Protein AF-A0A502Y946-F1 (afdb_monomer_lite)

Structure (mmCIF, N/CA/C/O backbone):
data_AF-A0A502Y946-F1
#
_entry.id   AF-A0A502Y946-F1
#
loop_
_atom_site.group_PDB
_atom_site.id
_atom_site.type_symbol
_atom_site.label_atom_id
_atom_site.label_alt_id
_atom_site.label_comp_id
_atom_site.label_asym_id
_atom_site.label_entity_id
_atom_site.label_seq_id
_atom_site.pdbx_PDB_ins_code
_atom_site.Cartn_x
_atom_site.Cartn_y
_atom_site.Cartn_z
_atom_site.occupancy
_atom_site.B_iso_or_equiv
_atom_site.auth_seq_id
_atom_site.auth_comp_id
_atom_site.auth_asym_id
_atom_site.auth_atom_id
_atom_site.pdbx_PDB_model_num
ATOM 1 N N . MET A 1 1 ? 65.080 -34.304 -61.630 1.00 41.09 1 MET A N 1
ATOM 2 C CA . MET A 1 1 ? 64.784 -32.930 -61.167 1.00 41.09 1 MET A CA 1
ATOM 3 C C . MET A 1 1 ? 63.447 -32.966 -60.444 1.00 41.09 1 MET A C 1
ATOM 5 O O . MET A 1 1 ? 62.453 -33.304 -61.067 1.00 41.09 1 MET A O 1
ATOM 9 N N . ALA A 1 2 ? 63.447 -32.765 -59.124 1.00 43.28 2 ALA A N 1
ATOM 10 C CA . ALA A 1 2 ? 62.272 -32.927 -58.267 1.00 43.28 2 ALA A CA 1
ATOM 11 C C . ALA A 1 2 ? 61.463 -31.621 -58.196 1.00 43.28 2 ALA A C 1
ATOM 13 O O . ALA A 1 2 ? 61.989 -30.593 -57.771 1.00 43.28 2 ALA A O 1
ATOM 14 N N . GLY A 1 3 ? 60.196 -31.663 -58.612 1.00 45.59 3 GLY A N 1
ATOM 15 C CA . GLY A 1 3 ? 59.247 -30.565 -58.433 1.00 45.59 3 GLY A CA 1
ATOM 16 C C . GLY A 1 3 ? 58.685 -30.584 -57.014 1.00 45.59 3 GLY A C 1
ATOM 17 O O . GLY A 1 3 ? 58.035 -31.548 -56.620 1.00 45.59 3 GLY A O 1
ATOM 18 N N . ARG A 1 4 ? 58.949 -29.532 -56.233 1.00 51.12 4 ARG A N 1
ATOM 19 C CA . ARG A 1 4 ? 58.309 -29.316 -54.929 1.00 51.12 4 ARG A CA 1
ATOM 20 C C . ARG A 1 4 ? 56.831 -28.993 -55.140 1.00 51.12 4 ARG A C 1
ATOM 22 O O . ARG A 1 4 ? 56.504 -27.930 -55.658 1.00 51.12 4 ARG A O 1
ATOM 29 N N . THR A 1 5 ? 55.951 -29.873 -54.680 1.00 55.38 5 THR A N 1
ATOM 30 C CA . THR A 1 5 ? 54.552 -29.546 -54.395 1.00 55.38 5 THR A CA 1
ATOM 31 C C . THR A 1 5 ? 54.507 -28.683 -53.139 1.00 55.38 5 THR A C 1
ATOM 33 O O . THR A 1 5 ? 54.803 -29.156 -52.043 1.00 55.38 5 THR A O 1
ATOM 36 N N . VAL A 1 6 ? 54.175 -27.405 -53.296 1.00 56.75 6 VAL A N 1
ATOM 37 C CA . VAL A 1 6 ? 53.822 -26.541 -52.168 1.00 56.75 6 VAL A CA 1
ATOM 38 C C . VAL A 1 6 ? 52.318 -26.686 -51.976 1.00 56.75 6 VAL A C 1
ATOM 40 O O . VAL A 1 6 ? 51.560 -26.257 -52.837 1.00 56.75 6 VAL A O 1
ATOM 43 N N . GLU A 1 7 ? 51.888 -27.314 -50.883 1.00 61.66 7 GLU A N 1
ATOM 44 C CA . GLU A 1 7 ? 50.525 -27.173 -50.358 1.00 61.66 7 GLU A CA 1
ATOM 45 C C . GLU A 1 7 ? 50.470 -25.886 -49.521 1.00 61.66 7 GLU A C 1
ATOM 47 O O . GLU A 1 7 ? 51.152 -25.820 -48.495 1.00 61.66 7 GLU A O 1
ATOM 52 N N . PRO A 1 8 ? 49.659 -24.871 -49.873 1.00 58.09 8 PRO A N 1
ATOM 53 C CA . PRO A 1 8 ? 49.488 -23.717 -49.011 1.00 58.09 8 PRO A CA 1
ATOM 54 C C . PRO A 1 8 ? 47.999 -23.429 -48.805 1.00 58.09 8 PRO A C 1
ATOM 56 O O . PRO A 1 8 ? 47.502 -22.411 -49.275 1.00 58.09 8 PRO A O 1
ATOM 59 N N . THR A 1 9 ? 47.248 -24.307 -48.129 1.00 55.19 9 THR A N 1
ATOM 60 C CA . THR A 1 9 ? 45.802 -24.020 -47.979 1.00 55.19 9 THR A CA 1
ATOM 61 C C . THR A 1 9 ? 45.133 -24.476 -46.689 1.00 55.19 9 THR A C 1
ATOM 63 O O . THR A 1 9 ? 43.926 -24.307 -46.549 1.00 55.19 9 THR A O 1
ATOM 66 N N . ARG A 1 10 ? 45.873 -24.985 -45.696 1.00 58.69 10 ARG A N 1
ATOM 67 C CA . ARG A 1 10 ? 45.270 -25.363 -44.401 1.00 58.69 10 ARG A CA 1
ATOM 68 C C . ARG A 1 10 ? 45.429 -24.285 -43.326 1.00 58.69 10 ARG A C 1
ATOM 70 O O . ARG A 1 10 ? 44.470 -23.959 -42.634 1.00 58.69 10 ARG A O 1
ATOM 77 N N . THR A 1 11 ? 46.598 -23.658 -43.227 1.00 59.62 11 THR A N 1
ATOM 78 C CA . THR A 1 11 ? 46.934 -22.704 -42.151 1.00 59.62 11 THR A CA 1
ATOM 79 C C . THR A 1 11 ? 46.226 -21.351 -42.293 1.00 59.62 11 THR A C 1
ATOM 81 O O . THR A 1 11 ? 45.784 -20.773 -41.302 1.00 59.62 11 THR A O 1
ATOM 84 N N . ILE A 1 12 ? 46.040 -20.873 -43.529 1.00 61.44 12 ILE A N 1
ATOM 85 C CA . ILE A 1 12 ? 45.377 -19.589 -43.824 1.00 61.44 12 ILE A CA 1
ATOM 86 C C . ILE A 1 12 ? 43.883 -19.648 -43.457 1.00 61.44 12 ILE A C 1
ATOM 88 O O . ILE A 1 12 ? 43.353 -18.712 -42.862 1.00 61.44 12 ILE A O 1
ATOM 92 N N . GLY A 1 13 ? 43.212 -20.777 -43.715 1.00 70.44 13 GLY A N 1
ATOM 93 C CA . GLY A 1 13 ? 41.800 -20.965 -43.361 1.00 70.44 13 GLY A CA 1
ATOM 94 C C . GLY A 1 13 ? 41.540 -20.962 -41.849 1.00 70.44 13 GLY A C 1
ATOM 95 O O . GLY A 1 13 ? 40.510 -20.460 -41.403 1.00 70.44 13 GLY A O 1
ATOM 96 N N . HIS A 1 14 ? 42.481 -21.468 -41.046 1.00 73.25 14 HIS A N 1
ATOM 97 C CA . HIS A 1 14 ? 42.379 -21.425 -39.584 1.00 73.25 14 HIS A CA 1
ATOM 98 C C . HIS A 1 14 ? 42.566 -20.010 -39.024 1.00 73.25 14 HIS A C 1
ATOM 100 O O . HIS A 1 14 ? 41.816 -19.617 -38.133 1.00 73.25 14 HIS A O 1
ATOM 106 N N . LEU A 1 15 ? 43.495 -19.223 -39.575 1.00 76.38 15 LEU A N 1
ATOM 107 C CA . LEU A 1 15 ? 43.719 -17.833 -39.160 1.00 76.38 15 LEU A CA 1
ATOM 108 C C . LEU A 1 15 ? 42.521 -16.931 -39.478 1.00 76.38 15 LEU A C 1
ATOM 110 O O . LEU A 1 15 ? 42.093 -16.163 -38.622 1.00 76.38 15 LEU A O 1
ATOM 114 N N . VAL A 1 16 ? 41.927 -17.065 -40.669 1.00 79.75 16 VAL A N 1
ATOM 115 C CA . VAL A 1 16 ? 40.725 -16.298 -41.047 1.00 79.75 16 VAL A CA 1
ATOM 116 C C . VAL A 1 16 ? 39.541 -16.650 -40.142 1.00 79.75 16 VAL A C 1
ATOM 118 O O . VAL A 1 16 ? 38.826 -15.759 -39.686 1.00 79.75 16 VAL A O 1
ATOM 121 N N . ARG A 1 17 ? 39.359 -17.936 -39.814 1.00 79.19 17 ARG A N 1
ATOM 122 C CA . ARG A 1 17 ? 38.328 -18.374 -38.859 1.00 79.19 17 ARG A CA 1
ATOM 123 C C . ARG A 1 17 ? 38.572 -17.833 -37.451 1.00 79.19 17 ARG A C 1
ATOM 125 O O . ARG A 1 17 ? 37.618 -17.417 -36.804 1.00 79.19 17 ARG A O 1
ATOM 132 N N . LEU A 1 18 ? 39.825 -17.807 -36.991 1.00 86.69 18 LEU A N 1
ATOM 133 C CA . LEU A 1 18 ? 40.187 -17.264 -35.681 1.00 86.69 18 LEU A CA 1
ATOM 134 C C . LEU A 1 18 ? 39.912 -15.756 -35.607 1.00 86.69 18 LEU A C 1
ATOM 136 O O . LEU A 1 18 ? 39.310 -15.295 -34.645 1.00 86.69 18 LEU A O 1
ATOM 140 N N . LEU A 1 19 ? 40.290 -14.996 -36.637 1.00 87.69 19 LEU A N 1
ATOM 141 C CA . LEU A 1 19 ? 40.026 -13.557 -36.707 1.00 87.69 19 LEU A CA 1
ATOM 142 C C . LEU A 1 19 ? 38.526 -13.254 -36.762 1.00 87.69 19 LEU A C 1
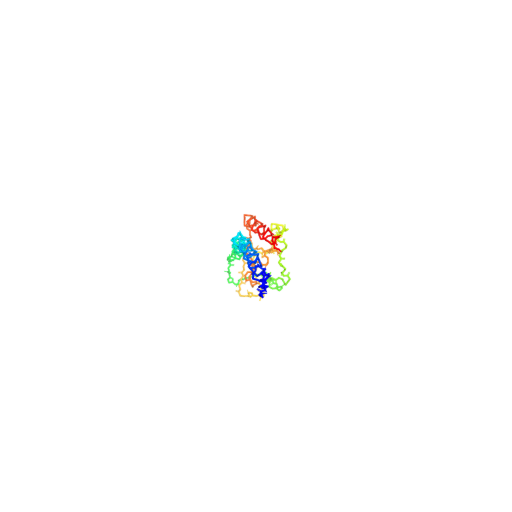ATOM 144 O O . LEU A 1 19 ? 38.060 -12.364 -36.055 1.00 87.69 19 LEU A O 1
ATOM 148 N N . GLY A 1 20 ? 37.762 -14.028 -37.539 1.00 85.50 20 GLY A N 1
ATOM 149 C CA . GLY A 1 20 ? 36.302 -13.924 -37.569 1.00 85.50 20 GLY A CA 1
ATOM 150 C C . GLY A 1 20 ? 35.666 -14.214 -36.207 1.00 85.50 20 GLY A C 1
ATOM 151 O O . GLY A 1 20 ? 34.797 -13.465 -35.766 1.00 85.50 20 GLY A O 1
ATOM 152 N N . LEU A 1 21 ? 36.141 -15.247 -35.501 1.00 89.56 21 LEU A N 1
ATOM 153 C CA . LEU A 1 21 ? 35.688 -15.575 -34.148 1.00 89.56 21 LEU A CA 1
ATOM 154 C C . LEU A 1 21 ? 36.015 -14.449 -33.156 1.00 89.56 21 LEU A C 1
ATOM 156 O O . LEU A 1 21 ? 35.154 -14.053 -32.380 1.00 89.56 21 LEU A O 1
ATOM 160 N N . VAL A 1 22 ? 37.234 -13.905 -33.193 1.00 92.31 22 VAL A N 1
ATOM 161 C CA . VAL A 1 22 ? 37.653 -12.806 -32.309 1.00 92.31 22 VAL A CA 1
ATOM 162 C C . VAL A 1 22 ? 36.828 -11.547 -32.573 1.00 92.31 22 VAL A C 1
ATOM 164 O O . VAL A 1 22 ? 36.333 -10.941 -31.628 1.00 92.31 22 VAL A O 1
ATOM 167 N N . ALA A 1 23 ? 36.611 -11.178 -33.837 1.00 89.06 23 ALA A N 1
ATOM 168 C CA . ALA A 1 23 ? 35.771 -10.037 -34.195 1.00 89.06 23 ALA A CA 1
ATOM 169 C C . ALA A 1 23 ? 34.317 -10.222 -33.725 1.00 89.06 23 ALA A C 1
ATOM 171 O O . ALA A 1 23 ? 33.708 -9.290 -33.194 1.00 89.06 23 ALA A O 1
ATOM 172 N N . PHE A 1 24 ? 33.775 -11.435 -33.857 1.00 89.56 24 PHE A N 1
ATOM 173 C CA . PHE A 1 24 ? 32.448 -11.768 -33.348 1.00 89.56 24 PHE A CA 1
ATOM 174 C C . PHE A 1 24 ? 32.382 -11.657 -31.818 1.00 89.56 24 PHE A C 1
ATOM 176 O O . PHE A 1 24 ? 31.504 -10.977 -31.291 1.00 89.56 24 PHE A O 1
ATOM 183 N N . LEU A 1 25 ? 33.348 -12.240 -31.102 1.00 91.31 25 LEU A N 1
ATOM 184 C CA . LEU A 1 25 ? 33.421 -12.171 -29.640 1.00 91.31 25 LEU A CA 1
ATOM 185 C C . LEU A 1 25 ? 33.568 -10.733 -29.132 1.00 91.31 25 LEU A C 1
ATOM 187 O O . LEU A 1 25 ? 32.913 -10.373 -28.160 1.00 91.31 25 LEU A O 1
ATOM 191 N N . LEU A 1 26 ? 34.362 -9.893 -29.801 1.00 91.44 26 LEU A N 1
ATOM 192 C CA . LEU A 1 26 ? 34.498 -8.475 -29.456 1.00 91.44 26 LEU A CA 1
ATOM 193 C C . LEU A 1 26 ? 33.201 -7.695 -29.689 1.00 91.44 26 LEU A C 1
ATOM 195 O O . LEU A 1 26 ? 32.867 -6.818 -28.898 1.00 91.44 26 LEU A O 1
ATOM 199 N N . THR A 1 27 ? 32.448 -8.033 -30.736 1.00 87.94 27 THR A N 1
ATOM 200 C CA . THR A 1 27 ? 31.151 -7.403 -31.023 1.00 87.94 27 THR A CA 1
ATOM 201 C C . THR A 1 27 ? 30.117 -7.774 -29.959 1.00 87.94 27 THR A C 1
ATOM 203 O O . THR A 1 27 ? 29.420 -6.900 -29.445 1.00 87.94 27 THR A O 1
ATOM 206 N N . VAL A 1 28 ? 30.055 -9.054 -29.574 1.00 88.38 28 VAL A N 1
ATOM 207 C CA . VAL A 1 28 ? 29.187 -9.530 -28.485 1.00 88.38 28 VAL A CA 1
ATOM 208 C C . VAL A 1 28 ? 29.600 -8.901 -27.154 1.00 88.38 28 VAL A C 1
ATOM 210 O O . VAL A 1 28 ? 28.751 -8.363 -26.449 1.00 88.38 28 VAL A O 1
ATOM 213 N N . ALA A 1 29 ? 30.895 -8.894 -26.828 1.00 86.38 29 ALA A N 1
ATOM 214 C CA . ALA A 1 29 ? 31.408 -8.282 -25.604 1.00 86.38 29 ALA A CA 1
ATOM 215 C C . ALA A 1 29 ? 31.119 -6.774 -25.550 1.00 86.38 29 ALA A C 1
ATOM 217 O O . ALA A 1 29 ? 30.705 -6.270 -24.510 1.00 86.38 29 ALA A O 1
ATOM 218 N N . GLY A 1 30 ? 31.266 -6.067 -26.674 1.00 86.00 30 GLY A N 1
ATOM 219 C CA . GLY A 1 30 ? 30.897 -4.660 -26.796 1.00 86.00 30 GLY A CA 1
ATOM 220 C C . GLY A 1 30 ? 29.404 -4.431 -26.558 1.00 86.00 30 GLY A C 1
ATOM 221 O O . GLY A 1 30 ? 29.043 -3.580 -25.751 1.00 86.00 30 GLY A O 1
ATOM 222 N N . ALA A 1 31 ? 28.529 -5.215 -27.195 1.00 83.50 31 ALA A N 1
ATOM 223 C CA . ALA A 1 31 ? 27.080 -5.110 -27.003 1.00 83.50 31 ALA A CA 1
ATOM 224 C C . ALA A 1 31 ? 26.659 -5.377 -25.546 1.00 83.50 31 ALA A C 1
ATOM 226 O O . ALA A 1 31 ? 25.833 -4.652 -24.990 1.00 83.50 31 ALA A O 1
ATOM 227 N N . VAL A 1 32 ? 27.265 -6.378 -24.904 1.00 81.06 32 VAL A N 1
ATOM 228 C CA . VAL A 1 32 ? 27.043 -6.699 -23.487 1.00 81.06 32 VAL A CA 1
ATOM 229 C C . VAL A 1 32 ? 27.523 -5.554 -22.590 1.00 81.06 32 VAL A C 1
ATOM 231 O O . VAL A 1 32 ? 26.767 -5.085 -21.743 1.00 81.06 32 VAL A O 1
ATOM 234 N N . PHE A 1 33 ? 28.734 -5.036 -22.813 1.00 87.19 33 PHE A N 1
ATOM 235 C CA . PHE A 1 33 ? 29.287 -3.916 -22.046 1.00 87.19 33 PHE A CA 1
ATOM 236 C C . PHE A 1 33 ? 28.424 -2.648 -22.143 1.00 87.19 33 PHE A C 1
ATOM 238 O O . PHE A 1 33 ? 28.246 -1.945 -21.152 1.00 87.19 33 PHE A O 1
ATOM 245 N N . TRP A 1 34 ? 27.835 -2.380 -23.312 1.00 80.44 34 TRP A N 1
ATOM 246 C CA . TRP A 1 34 ? 26.945 -1.233 -23.510 1.00 80.44 34 TRP A CA 1
ATOM 247 C C . TRP A 1 34 ? 25.558 -1.395 -22.869 1.00 80.44 34 TRP A C 1
ATOM 249 O O . TRP A 1 34 ? 24.951 -0.394 -22.493 1.00 80.44 34 TRP A O 1
ATOM 259 N N . THR A 1 35 ? 25.036 -2.618 -22.743 1.00 81.75 35 THR A N 1
ATOM 260 C CA . THR A 1 35 ? 23.646 -2.862 -22.305 1.00 81.75 35 THR A CA 1
ATOM 261 C C . THR A 1 35 ? 23.512 -3.215 -20.823 1.00 81.75 35 THR A C 1
ATOM 263 O O . THR A 1 35 ? 22.550 -2.779 -20.187 1.00 81.75 35 THR A O 1
ATOM 266 N N . LEU A 1 36 ? 24.482 -3.934 -20.243 1.00 81.19 36 LEU A N 1
ATOM 267 C CA . LEU A 1 36 ? 24.449 -4.375 -18.841 1.00 81.19 36 LEU A CA 1
ATOM 268 C C . LEU A 1 36 ? 24.227 -3.239 -17.823 1.00 81.19 36 LEU A C 1
ATOM 270 O O . LEU A 1 36 ? 23.340 -3.385 -16.978 1.00 81.19 36 LEU A O 1
ATOM 274 N N . PRO A 1 37 ? 24.927 -2.086 -17.897 1.00 83.81 37 PRO A N 1
ATOM 275 C CA . PRO A 1 37 ? 24.748 -1.024 -16.904 1.00 83.81 37 PRO A CA 1
ATOM 276 C C . PRO A 1 37 ? 23.331 -0.431 -16.902 1.00 83.81 37 PRO A C 1
ATOM 278 O O . PRO A 1 37 ? 22.821 -0.015 -15.861 1.00 83.81 37 PRO A O 1
ATOM 281 N N . GLY A 1 38 ? 22.673 -0.394 -18.068 1.00 82.69 38 GLY A N 1
ATOM 282 C CA . GLY A 1 38 ? 21.294 0.083 -18.194 1.00 82.69 38 GLY A CA 1
ATOM 283 C C . GLY A 1 38 ? 20.294 -0.847 -17.505 1.00 82.69 38 GLY A C 1
ATOM 284 O O . GLY A 1 38 ? 19.405 -0.373 -16.798 1.00 82.69 38 GLY A O 1
ATOM 285 N N . ILE A 1 39 ? 20.488 -2.160 -17.659 1.00 81.50 39 ILE A N 1
ATOM 286 C CA . ILE A 1 39 ? 19.686 -3.206 -17.008 1.00 81.50 39 ILE A CA 1
ATOM 287 C C . ILE A 1 39 ? 19.828 -3.124 -15.484 1.00 81.50 39 ILE A C 1
ATOM 289 O O . ILE A 1 39 ? 18.826 -3.093 -14.769 1.00 81.50 39 ILE A O 1
ATOM 293 N N . GLU A 1 40 ? 21.060 -3.014 -14.978 1.00 84.44 40 GLU A N 1
ATOM 294 C CA . GLU A 1 40 ? 21.317 -2.889 -13.539 1.00 84.44 40 GLU A CA 1
ATOM 295 C C . GLU A 1 40 ? 20.674 -1.636 -12.947 1.00 84.44 40 GLU A C 1
ATOM 297 O O . GLU A 1 40 ? 19.997 -1.712 -11.919 1.00 84.44 40 GLU A O 1
ATOM 302 N N . LYS A 1 41 ? 20.829 -0.486 -13.614 1.00 85.38 41 LYS A N 1
ATOM 303 C CA . LYS A 1 41 ? 20.209 0.766 -13.175 1.00 85.38 41 LYS A CA 1
ATOM 304 C C . LYS A 1 41 ? 18.687 0.633 -13.080 1.00 85.38 41 LYS A C 1
ATOM 306 O O . LYS A 1 41 ? 18.112 1.036 -12.071 1.00 85.38 41 LYS A O 1
ATOM 311 N N . MET A 1 42 ? 18.044 0.043 -14.086 1.00 83.06 42 MET A N 1
ATOM 312 C CA . MET A 1 42 ? 16.594 -0.167 -14.078 1.00 83.06 42 MET A CA 1
ATOM 313 C C . MET A 1 42 ? 16.154 -1.104 -12.948 1.00 83.06 42 MET A C 1
ATOM 315 O O . MET A 1 42 ? 15.199 -0.793 -12.245 1.00 83.06 42 MET A O 1
ATOM 319 N N . ASN A 1 43 ? 16.869 -2.207 -12.716 1.00 84.44 43 ASN A N 1
ATOM 320 C CA . ASN A 1 43 ? 16.557 -3.133 -11.621 1.00 84.44 43 ASN A CA 1
ATOM 321 C C . ASN A 1 43 ? 16.706 -2.463 -10.246 1.00 84.44 43 ASN A C 1
ATOM 323 O O . ASN A 1 43 ? 15.898 -2.686 -9.342 1.00 84.44 43 ASN A O 1
ATOM 327 N N . LEU A 1 44 ? 17.715 -1.600 -10.087 1.00 87.94 44 LEU A N 1
ATOM 328 C CA . LEU A 1 44 ? 17.897 -0.805 -8.875 1.00 87.94 44 LEU A CA 1
ATOM 329 C C . LEU A 1 44 ? 16.752 0.193 -8.670 1.00 87.94 44 LEU A C 1
ATOM 331 O O . LEU A 1 44 ? 16.296 0.360 -7.538 1.00 87.94 44 LEU A O 1
ATOM 335 N N . GLU A 1 45 ? 16.290 0.851 -9.733 1.00 88.88 45 GLU A N 1
ATOM 336 C CA . GLU A 1 45 ? 15.150 1.769 -9.678 1.00 88.88 45 GLU A CA 1
ATOM 337 C C . GLU A 1 45 ? 13.839 1.030 -9.368 1.00 88.88 45 GLU A C 1
ATOM 339 O O . GLU A 1 45 ? 13.109 1.476 -8.484 1.00 88.88 45 GLU A O 1
ATOM 344 N N . ALA A 1 46 ? 13.592 -0.137 -9.978 1.00 87.38 46 ALA A N 1
ATOM 345 C CA . ALA A 1 46 ? 12.440 -0.991 -9.676 1.00 87.38 46 ALA A CA 1
ATOM 346 C C . ALA A 1 46 ? 12.418 -1.388 -8.197 1.00 87.38 46 ALA A C 1
ATOM 348 O O . ALA A 1 46 ? 11.443 -1.142 -7.489 1.00 87.38 46 ALA A O 1
ATOM 349 N N . GLY A 1 47 ? 13.536 -1.921 -7.698 1.00 90.69 47 GLY A N 1
ATOM 350 C CA . GLY A 1 47 ? 13.642 -2.329 -6.301 1.00 90.69 47 GLY A CA 1
ATOM 351 C C . GLY A 1 47 ? 13.507 -1.153 -5.330 1.00 90.69 47 GLY A C 1
ATOM 352 O O . GLY A 1 47 ? 12.988 -1.323 -4.229 1.00 90.69 47 GLY A O 1
ATOM 353 N N . ARG A 1 48 ? 13.955 0.055 -5.703 1.00 94.19 48 ARG A N 1
ATOM 354 C CA . ARG A 1 48 ? 13.719 1.268 -4.898 1.00 94.19 48 ARG A CA 1
ATOM 355 C C . ARG A 1 48 ? 12.242 1.649 -4.883 1.00 94.19 48 ARG A C 1
ATOM 357 O O . ARG A 1 48 ? 11.738 1.965 -3.809 1.00 94.19 48 ARG A O 1
ATOM 364 N N . ALA A 1 49 ? 11.573 1.604 -6.033 1.00 94.00 49 ALA A N 1
ATOM 365 C CA . ALA A 1 49 ? 10.162 1.944 -6.140 1.00 94.00 49 ALA A CA 1
ATOM 366 C C . ALA A 1 49 ? 9.297 0.974 -5.328 1.00 94.00 49 ALA A C 1
ATOM 368 O O . ALA A 1 49 ? 8.504 1.415 -4.502 1.00 94.00 49 ALA A O 1
ATOM 369 N N . GLU A 1 50 ? 9.520 -0.334 -5.476 1.00 93.44 50 GLU A N 1
ATOM 370 C CA . GLU A 1 50 ? 8.814 -1.362 -4.707 1.00 93.44 50 GLU A CA 1
ATOM 371 C C . GLU A 1 50 ? 9.022 -1.186 -3.199 1.00 93.44 50 GLU A C 1
ATOM 373 O O . GLU A 1 50 ? 8.048 -1.128 -2.450 1.00 93.44 50 GLU A O 1
ATOM 378 N N . ARG A 1 51 ? 10.271 -1.007 -2.742 1.00 96.06 51 ARG A N 1
ATOM 379 C CA . ARG A 1 51 ? 10.546 -0.749 -1.319 1.00 96.06 51 ARG A CA 1
ATOM 380 C C . ARG A 1 51 ? 9.826 0.491 -0.805 1.00 96.06 51 ARG A C 1
ATOM 382 O O . ARG A 1 51 ? 9.341 0.470 0.322 1.00 96.06 51 ARG A O 1
ATOM 389 N N . LYS A 1 52 ? 9.746 1.551 -1.612 1.00 97.50 52 LYS A N 1
ATOM 390 C CA . LYS A 1 52 ? 9.061 2.777 -1.204 1.00 97.50 52 LYS A CA 1
ATOM 391 C C . LYS A 1 52 ? 7.552 2.571 -1.088 1.00 97.50 52 LYS A C 1
ATOM 393 O O . LYS A 1 52 ? 6.962 3.025 -0.114 1.00 97.50 52 LYS A O 1
ATOM 398 N N . VAL A 1 53 ? 6.937 1.828 -2.011 1.00 96.31 53 VAL A N 1
ATOM 399 C CA . VAL A 1 53 ? 5.519 1.451 -1.892 1.00 96.31 53 VAL A CA 1
ATOM 400 C C . VAL A 1 53 ? 5.286 0.623 -0.627 1.00 96.31 53 VAL A C 1
ATOM 402 O O . VAL A 1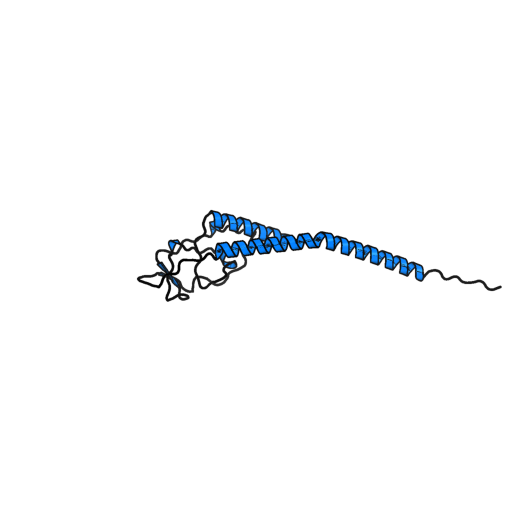 53 ? 4.366 0.920 0.129 1.00 96.31 53 VAL A O 1
ATOM 405 N N . VAL A 1 54 ? 6.142 -0.366 -0.351 1.00 96.94 54 VAL A N 1
ATOM 406 C CA . VAL A 1 54 ? 6.064 -1.180 0.874 1.00 96.94 54 VAL A CA 1
ATOM 407 C C . VAL A 1 54 ? 6.172 -0.310 2.131 1.00 96.94 54 VAL A C 1
ATOM 409 O O . VAL A 1 54 ? 5.401 -0.509 3.066 1.00 96.94 54 VAL A O 1
ATOM 412 N N . GLU A 1 55 ? 7.081 0.666 2.156 1.00 98.00 55 GLU A N 1
ATOM 413 C CA . GLU A 1 55 ? 7.242 1.607 3.274 1.00 98.00 55 GLU A CA 1
ATOM 414 C C . GLU A 1 55 ? 5.966 2.426 3.521 1.00 98.00 55 GLU A C 1
ATOM 416 O O . GLU A 1 55 ? 5.517 2.535 4.659 1.00 98.00 55 GLU A O 1
ATOM 421 N N . ILE A 1 56 ? 5.357 2.966 2.460 1.00 98.00 56 ILE A N 1
ATOM 422 C CA . ILE A 1 56 ? 4.140 3.784 2.562 1.00 98.00 56 ILE A CA 1
ATOM 423 C C . ILE A 1 56 ? 2.945 2.931 3.012 1.00 98.00 56 ILE A C 1
ATOM 425 O O . ILE A 1 56 ? 2.204 3.321 3.908 1.00 98.00 56 ILE A O 1
ATOM 429 N N . VAL A 1 57 ? 2.764 1.750 2.418 1.00 96.94 57 VAL A N 1
ATOM 430 C CA . VAL A 1 57 ? 1.612 0.875 2.689 1.00 96.94 57 VAL A CA 1
ATOM 431 C C . VAL A 1 57 ? 1.671 0.255 4.087 1.00 96.94 57 VAL A C 1
ATOM 433 O O . VAL A 1 57 ? 0.633 0.008 4.695 1.00 96.94 57 VAL A O 1
ATOM 436 N N . ASN A 1 58 ? 2.870 -0.004 4.617 1.00 97.62 58 ASN A N 1
ATOM 437 C CA . ASN A 1 58 ? 3.064 -0.648 5.922 1.00 97.62 58 ASN A CA 1
ATOM 438 C C . ASN A 1 58 ? 3.514 0.339 7.001 1.00 97.62 58 ASN A C 1
ATOM 440 O O . ASN A 1 58 ? 4.269 -0.032 7.903 1.00 97.62 58 ASN A O 1
ATOM 444 N N . GLN A 1 59 ? 3.051 1.586 6.920 1.00 97.62 59 GLN A N 1
ATOM 445 C CA . GLN A 1 59 ? 3.209 2.525 8.021 1.00 97.62 59 GLN A CA 1
ATOM 446 C C . GLN A 1 59 ? 2.643 1.944 9.325 1.00 97.62 59 GLN A C 1
ATOM 448 O O . GLN A 1 59 ? 1.634 1.231 9.296 1.00 97.62 59 GLN A O 1
ATOM 453 N N . PRO A 1 60 ? 3.271 2.257 10.471 1.00 96.56 60 PRO A N 1
ATOM 454 C CA . PRO A 1 60 ? 2.775 1.815 11.762 1.00 96.56 60 PRO A CA 1
ATOM 455 C C . PRO A 1 60 ? 1.369 2.368 12.013 1.00 96.56 60 PRO A C 1
ATOM 457 O O . PRO A 1 60 ? 1.049 3.501 11.644 1.00 96.56 60 PRO A O 1
ATOM 460 N N . ILE A 1 61 ? 0.556 1.549 12.669 1.00 96.12 61 ILE A N 1
ATOM 461 C CA . ILE A 1 61 ? -0.803 1.867 13.105 1.00 96.12 61 ILE A CA 1
ATOM 462 C C . ILE A 1 61 ? -0.841 1.963 14.628 1.00 96.12 61 ILE A C 1
ATOM 464 O O . ILE A 1 61 ? 0.022 1.418 15.318 1.00 96.12 61 ILE A O 1
ATOM 468 N N . THR A 1 62 ? -1.843 2.650 15.163 1.00 97.31 62 THR A N 1
ATOM 469 C CA . THR A 1 62 ? -2.041 2.741 16.608 1.00 97.31 62 THR A CA 1
ATOM 470 C C . THR A 1 62 ? -2.606 1.425 17.143 1.00 97.31 62 THR A C 1
ATOM 472 O O . THR A 1 62 ? -3.701 1.018 16.757 1.00 97.31 62 THR A O 1
ATOM 475 N N . HIS A 1 63 ? -1.879 0.775 18.055 1.00 97.38 63 HIS A N 1
ATOM 476 C CA . HIS A 1 63 ? -2.362 -0.389 18.802 1.00 97.38 63 HIS A CA 1
ATOM 477 C C . HIS A 1 63 ? -2.903 0.062 20.156 1.00 97.38 63 HIS A C 1
ATOM 479 O O . HIS A 1 63 ? -2.213 0.757 20.905 1.00 97.38 63 HIS A O 1
ATOM 485 N N . LEU A 1 64 ? -4.116 -0.367 20.490 1.00 97.31 64 LEU A N 1
ATOM 486 C CA . LEU A 1 64 ? -4.729 -0.123 21.789 1.00 97.31 64 LEU A CA 1
ATOM 487 C C . LEU A 1 64 ? -5.051 -1.458 22.469 1.00 97.31 64 LEU A C 1
ATOM 489 O O . LEU A 1 64 ? -5.471 -2.404 21.798 1.00 97.31 64 LEU A O 1
ATOM 493 N N . PRO A 1 65 ? -4.914 -1.562 23.803 1.00 97.31 65 PRO A N 1
ATOM 494 C CA . PRO A 1 65 ? -5.483 -2.681 24.538 1.00 97.31 65 PRO A CA 1
ATOM 495 C C . PRO A 1 65 ? -6.988 -2.744 24.287 1.00 97.31 65 PRO A C 1
ATOM 497 O O . PRO A 1 65 ? -7.671 -1.718 24.339 1.00 97.31 65 PRO A O 1
ATOM 500 N N . ARG A 1 66 ? -7.517 -3.942 24.044 1.00 95.31 66 ARG A N 1
ATOM 501 C CA . ARG A 1 66 ? -8.952 -4.110 23.824 1.00 95.31 66 ARG A CA 1
ATOM 502 C C . ARG A 1 66 ? -9.738 -3.663 25.054 1.00 95.31 66 ARG A C 1
ATOM 504 O O . ARG A 1 66 ? -9.518 -4.162 26.158 1.00 95.31 66 ARG A O 1
ATOM 511 N N . SER A 1 67 ? -10.685 -2.757 24.847 1.00 93.31 67 SER A N 1
ATOM 512 C CA . SER A 1 67 ? -11.550 -2.235 25.899 1.00 93.31 67 SER A CA 1
ATOM 513 C C . SER A 1 67 ? -12.912 -1.860 25.328 1.00 93.31 67 SER A C 1
ATOM 515 O O . SER A 1 67 ? -12.999 -1.301 24.242 1.00 93.31 67 SER A O 1
ATOM 517 N N . GLY A 1 68 ? -13.981 -2.154 26.068 1.00 88.19 68 GLY A N 1
ATOM 518 C CA . GLY A 1 68 ? -15.343 -1.818 25.655 1.00 88.19 68 GLY A CA 1
ATOM 519 C C . GLY A 1 68 ? -15.855 -2.590 24.425 1.00 88.19 68 GLY A C 1
ATOM 520 O O . GLY A 1 68 ? -15.286 -3.613 24.030 1.00 88.19 68 GLY A O 1
ATOM 521 N N . PRO A 1 69 ? -16.992 -2.149 23.856 1.00 89.31 69 PRO A N 1
ATOM 522 C CA . PRO A 1 69 ? -17.541 -2.706 22.624 1.00 89.31 69 PRO A CA 1
ATOM 523 C C . PRO A 1 69 ? -16.633 -2.388 21.430 1.00 89.31 69 PRO A C 1
ATOM 525 O O . PRO A 1 69 ? -16.315 -1.230 21.190 1.00 89.31 69 PRO A O 1
ATOM 528 N N . VAL A 1 70 ? -16.257 -3.416 20.669 1.00 94.94 70 VAL A N 1
ATOM 529 C CA . VAL A 1 70 ? -15.369 -3.318 19.501 1.00 94.94 70 VAL A CA 1
ATOM 530 C C . VAL A 1 70 ? -15.942 -4.161 18.366 1.00 94.94 70 VAL A C 1
ATOM 532 O O . VAL A 1 70 ? -16.403 -5.285 18.600 1.00 94.94 70 VAL A O 1
ATOM 535 N N . SER A 1 71 ? -15.913 -3.642 17.141 1.00 94.94 71 SER A N 1
ATOM 536 C CA . SER A 1 71 ? -16.335 -4.400 15.958 1.00 94.94 71 SER A CA 1
ATOM 537 C C . SER A 1 71 ? -15.272 -5.437 15.605 1.00 94.94 71 SER A C 1
ATOM 539 O O . SER A 1 71 ? -14.097 -5.104 15.467 1.00 94.94 71 SER A O 1
ATOM 541 N N . VAL A 1 72 ? -15.668 -6.703 15.468 1.00 95.38 72 VAL A N 1
ATOM 542 C CA . VAL A 1 72 ? -14.743 -7.808 15.182 1.00 95.38 72 VAL A CA 1
ATOM 543 C C . VAL A 1 72 ? -14.841 -8.196 13.710 1.00 95.38 72 VAL A C 1
ATOM 545 O O . VAL A 1 72 ? -15.908 -8.596 13.248 1.00 95.38 72 VAL A O 1
ATOM 548 N N . PHE A 1 73 ? -13.725 -8.117 12.993 1.00 92.88 73 PHE A N 1
ATOM 549 C CA . PHE A 1 73 ? -13.590 -8.560 11.609 1.00 92.88 73 PHE A CA 1
ATOM 550 C C . PHE A 1 73 ? -13.080 -10.002 11.561 1.00 92.88 73 PHE A C 1
ATOM 552 O O . PHE A 1 73 ? -12.147 -10.367 12.276 1.00 92.88 73 PHE A O 1
ATOM 559 N N . ALA A 1 74 ? -13.714 -10.828 10.730 1.00 92.19 74 ALA A N 1
ATOM 560 C CA . ALA A 1 74 ? -13.304 -12.203 10.481 1.00 92.19 74 ALA A CA 1
ATOM 561 C C . ALA A 1 74 ? -13.724 -12.637 9.061 1.00 92.19 74 ALA A C 1
ATOM 563 O O . ALA A 1 74 ? -14.820 -12.276 8.621 1.00 92.19 74 ALA A O 1
ATOM 564 N N . PRO A 1 75 ? -12.911 -13.437 8.345 1.00 90.69 75 PRO A N 1
ATOM 565 C CA . PRO A 1 75 ? -11.604 -13.949 8.761 1.00 90.69 75 PRO A CA 1
ATOM 566 C C . PRO A 1 75 ? -10.486 -12.913 8.551 1.00 90.69 75 PRO A C 1
ATOM 568 O O . PRO A 1 75 ? -10.215 -12.514 7.417 1.00 90.69 75 PRO A O 1
ATOM 571 N N . GLY A 1 76 ? -9.818 -12.524 9.637 1.00 90.31 76 GLY A N 1
ATOM 572 C CA . GLY A 1 76 ? -8.717 -11.568 9.672 1.00 90.31 76 GLY A CA 1
ATOM 573 C C . GLY A 1 76 ? -8.998 -10.227 8.991 1.00 90.31 76 GLY A C 1
ATOM 574 O O . GLY A 1 76 ? -10.135 -9.840 8.731 1.00 90.31 76 GLY A O 1
ATOM 575 N N . TRP A 1 77 ? -7.908 -9.529 8.671 1.00 89.62 77 TRP A N 1
ATOM 576 C CA . TRP A 1 77 ? -7.909 -8.296 7.868 1.00 89.62 77 TRP A CA 1
ATOM 577 C C . TRP A 1 77 ? -7.731 -8.564 6.375 1.00 89.62 77 TRP A C 1
ATOM 579 O O . TRP A 1 77 ? -8.030 -7.728 5.525 1.00 89.62 77 TRP A O 1
ATOM 589 N N . PHE A 1 78 ? -7.168 -9.726 6.052 1.00 83.56 78 PHE A N 1
ATOM 590 C CA . PHE A 1 78 ? -6.753 -10.091 4.712 1.00 83.56 78 PHE A CA 1
ATOM 591 C C . PHE A 1 78 ? -7.614 -11.232 4.185 1.00 83.56 78 PHE A C 1
ATOM 593 O O . PHE A 1 78 ? -7.590 -12.345 4.705 1.00 83.56 78 PHE A O 1
ATOM 600 N N . HIS A 1 79 ? -8.292 -10.994 3.067 1.00 72.69 79 HIS A N 1
ATOM 601 C CA . HIS A 1 79 ? -8.959 -12.063 2.327 1.00 72.69 79 HIS A CA 1
ATOM 602 C C . HIS A 1 79 ? -7.962 -12.781 1.398 1.00 72.69 79 HIS A C 1
ATOM 604 O O . HIS A 1 79 ? -7.124 -12.115 0.793 1.00 72.69 79 HIS A O 1
ATOM 610 N N . PRO A 1 80 ? -8.005 -14.111 1.224 1.00 66.31 80 PRO A N 1
ATOM 611 C CA . PRO A 1 80 ? -7.168 -14.817 0.248 1.00 66.31 80 PRO A CA 1
ATOM 612 C C . PRO A 1 80 ? -7.317 -14.280 -1.191 1.00 66.31 80 PRO A C 1
ATOM 614 O O . PRO A 1 80 ? -8.276 -13.581 -1.510 1.00 66.31 80 PRO A O 1
ATOM 617 N N . GLY A 1 81 ? -6.352 -14.583 -2.068 1.00 63.81 81 GLY A N 1
ATOM 618 C CA . GLY A 1 81 ? -6.406 -14.191 -3.486 1.00 63.81 81 GLY A CA 1
ATOM 619 C C . GLY A 1 81 ? -5.738 -12.854 -3.829 1.00 63.81 81 GLY A C 1
ATOM 620 O O . GLY A 1 81 ? -6.167 -12.181 -4.758 1.00 63.81 81 GLY A O 1
ATOM 621 N N . ALA A 1 82 ? -4.705 -12.433 -3.089 1.00 64.12 82 ALA A N 1
ATOM 622 C CA . ALA A 1 82 ? -3.852 -11.337 -3.558 1.00 64.12 82 ALA A CA 1
ATOM 623 C C . ALA A 1 82 ? -3.071 -11.786 -4.799 1.00 64.12 82 ALA A C 1
ATOM 625 O O . ALA A 1 82 ? -2.134 -12.576 -4.690 1.00 64.12 82 ALA A O 1
ATOM 626 N N . THR A 1 83 ? -3.458 -11.285 -5.964 1.00 70.50 83 THR A N 1
ATOM 627 C CA . THR A 1 83 ? -2.644 -11.349 -7.176 1.00 70.50 83 THR A CA 1
ATOM 628 C C . THR A 1 83 ? -1.801 -10.087 -7.273 1.00 70.50 83 THR A C 1
ATOM 630 O O . THR A 1 83 ? -2.201 -9.030 -6.780 1.00 70.50 83 THR A O 1
ATOM 633 N N . THR A 1 84 ? -0.632 -10.181 -7.906 1.00 78.81 84 THR A N 1
ATOM 634 C CA . THR A 1 84 ? 0.116 -8.986 -8.302 1.00 78.81 84 THR A CA 1
ATOM 635 C C . THR A 1 84 ? -0.808 -8.097 -9.142 1.00 78.81 84 THR A C 1
ATOM 637 O O . THR A 1 84 ? -1.401 -8.605 -10.099 1.00 78.81 84 THR A O 1
ATOM 640 N N . PRO A 1 85 ? -0.998 -6.817 -8.778 1.00 82.19 85 PRO A N 1
ATOM 641 C CA . PRO A 1 85 ? -1.814 -5.906 -9.560 1.00 82.19 85 PRO A CA 1
ATOM 642 C C . PRO A 1 85 ? -1.234 -5.754 -10.962 1.00 82.19 85 PRO A C 1
ATOM 644 O O . PRO A 1 85 ? -0.015 -5.772 -11.146 1.00 82.19 85 PRO A O 1
ATOM 647 N N . ASP A 1 86 ? -2.098 -5.534 -11.948 1.00 85.50 86 ASP A N 1
ATOM 648 C CA . ASP A 1 86 ? -1.637 -5.019 -13.229 1.00 85.50 86 ASP A CA 1
ATOM 649 C C . ASP A 1 86 ? -1.186 -3.569 -13.034 1.00 85.50 86 ASP A C 1
ATOM 651 O O . ASP A 1 86 ? -1.996 -2.643 -13.067 1.00 85.50 86 ASP A O 1
ATOM 655 N N . PHE A 1 87 ? 0.117 -3.375 -12.818 1.00 84.56 87 PHE A N 1
ATOM 656 C CA . PHE A 1 87 ? 0.710 -2.065 -12.550 1.00 84.56 87 PHE A CA 1
ATOM 657 C C . PHE A 1 87 ? 0.450 -1.028 -13.654 1.00 84.56 87 PHE A C 1
ATOM 659 O O . PHE A 1 87 ? 0.616 0.163 -13.408 1.00 84.56 87 PHE A O 1
ATOM 666 N N . ASN A 1 88 ? 0.021 -1.438 -14.854 1.00 83.69 88 ASN A N 1
ATOM 667 C CA . ASN A 1 88 ? -0.382 -0.504 -15.909 1.00 83.69 88 ASN A CA 1
ATOM 668 C C . ASN A 1 88 ? -1.697 0.221 -15.598 1.00 83.69 88 ASN A C 1
ATOM 670 O O . ASN A 1 88 ? -1.931 1.302 -16.130 1.00 83.69 88 ASN A O 1
ATOM 674 N N . ASN A 1 89 ? -2.541 -0.389 -14.769 1.00 84.62 89 ASN A N 1
ATOM 675 C CA . ASN A 1 89 ? -3.923 0.014 -14.532 1.00 84.62 89 ASN A CA 1
ATOM 676 C C . ASN A 1 89 ? -4.217 0.251 -13.040 1.00 84.62 89 ASN A C 1
ATOM 678 O O . ASN A 1 89 ? -5.379 0.336 -12.644 1.00 84.62 89 ASN A O 1
ATOM 682 N N . VAL A 1 90 ? -3.182 0.353 -12.200 1.00 85.62 90 VAL A N 1
ATOM 683 C CA . VAL A 1 90 ? -3.349 0.664 -10.776 1.00 85.62 90 VAL A CA 1
ATOM 684 C C . VAL A 1 90 ? -3.752 2.131 -10.601 1.00 85.62 90 VAL A C 1
ATOM 686 O O . VAL A 1 90 ? -2.994 3.036 -10.942 1.00 85.62 90 VAL A O 1
ATOM 689 N N . ASP A 1 91 ? -4.922 2.362 -9.999 1.00 91.12 91 ASP A N 1
ATOM 690 C CA . ASP A 1 91 ? -5.258 3.627 -9.336 1.00 91.12 91 ASP A CA 1
ATOM 691 C C . ASP A 1 91 ? -5.735 3.346 -7.908 1.00 91.12 91 ASP A C 1
ATOM 693 O O . ASP A 1 91 ? -6.903 3.030 -7.671 1.00 91.12 91 ASP A O 1
ATOM 697 N N . VAL A 1 92 ? -4.824 3.503 -6.949 1.00 93.06 92 VAL A N 1
ATOM 698 C CA . VAL A 1 92 ? -5.060 3.279 -5.515 1.00 93.06 92 VAL A CA 1
ATOM 699 C C . VAL A 1 92 ? -6.206 4.141 -4.982 1.00 93.06 92 VAL A C 1
ATOM 701 O O . VAL A 1 92 ? -6.931 3.708 -4.089 1.00 93.06 92 VAL A O 1
ATOM 704 N N . ARG A 1 93 ? -6.434 5.332 -5.550 1.00 94.25 93 ARG A N 1
ATOM 705 C CA . ARG A 1 93 ? -7.503 6.240 -5.098 1.00 94.25 93 ARG A CA 1
ATOM 706 C C . ARG A 1 93 ? -8.893 5.711 -5.425 1.00 94.25 93 ARG A C 1
ATOM 708 O O . ARG A 1 93 ? -9.849 6.058 -4.745 1.00 94.25 93 ARG A O 1
ATOM 715 N N . SER A 1 94 ? -9.005 4.900 -6.476 1.00 92.06 94 SER A N 1
ATOM 716 C CA . SER A 1 94 ? -10.283 4.332 -6.915 1.00 92.06 94 SER A CA 1
ATOM 717 C C . SER A 1 94 ? -10.722 3.124 -6.085 1.00 92.06 94 SER A C 1
ATOM 719 O O . SER A 1 94 ? -11.888 2.746 -6.130 1.00 92.06 94 SER A O 1
ATOM 721 N N . THR A 1 95 ? -9.799 2.537 -5.317 1.00 91.44 95 THR A N 1
ATOM 722 C CA . THR A 1 95 ? -10.007 1.303 -4.547 1.00 91.44 95 THR A CA 1
ATOM 723 C C . THR A 1 95 ? -9.834 1.497 -3.042 1.00 91.44 95 THR A C 1
ATOM 725 O O . THR A 1 95 ? -9.681 0.510 -2.325 1.00 91.44 95 THR A O 1
ATOM 728 N N . GLN A 1 96 ? -9.816 2.745 -2.557 1.00 94.44 96 GLN A N 1
ATOM 729 C CA . GLN A 1 96 ? -9.793 3.035 -1.123 1.00 94.44 96 GLN A CA 1
ATOM 730 C C . GLN A 1 96 ? -11.178 2.778 -0.524 1.00 94.44 96 GLN A C 1
ATOM 732 O O . GLN A 1 96 ? -12.162 3.420 -0.891 1.00 94.44 96 GLN A O 1
ATOM 737 N N . GLU A 1 97 ? -11.232 1.874 0.445 1.00 93.56 97 GLU A N 1
ATOM 738 C CA . GLU A 1 97 ? -12.430 1.527 1.196 1.00 93.56 97 GLU A CA 1
ATOM 739 C C . GLU A 1 97 ? -12.264 1.948 2.662 1.00 93.56 97 GLU A C 1
ATOM 741 O O . GLU A 1 97 ? -11.296 1.588 3.334 1.00 93.56 97 GLU A O 1
ATOM 746 N N . LEU A 1 98 ? -13.223 2.731 3.165 1.00 94.31 98 LEU A N 1
ATOM 747 C CA . LEU A 1 98 ? -13.222 3.303 4.517 1.00 9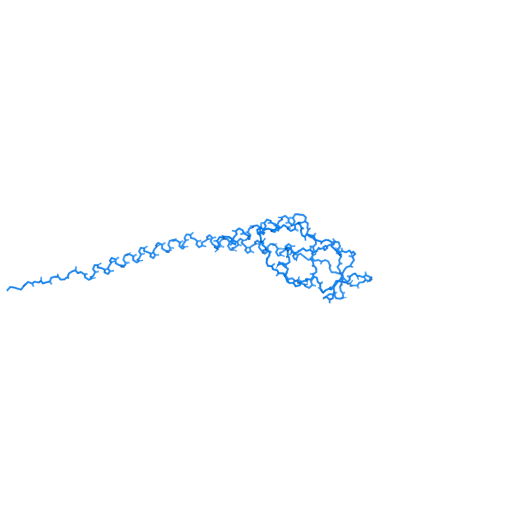4.31 98 LEU A CA 1
ATOM 748 C C . LEU A 1 98 ? -14.304 2.639 5.370 1.00 94.31 98 LEU A C 1
ATOM 750 O O . LEU A 1 98 ? -15.237 3.283 5.838 1.00 94.31 98 LEU A O 1
ATOM 754 N N . THR A 1 99 ? -14.215 1.320 5.494 1.00 91.31 99 THR A N 1
ATOM 755 C CA . THR A 1 99 ? -15.266 0.469 6.073 1.00 91.31 99 THR A CA 1
ATOM 756 C C . THR A 1 99 ? -15.163 0.297 7.588 1.00 91.31 99 THR A C 1
ATOM 758 O O . THR A 1 99 ? -15.999 -0.380 8.183 1.00 91.31 99 THR A O 1
ATOM 761 N N . TYR A 1 100 ? -14.129 0.852 8.220 1.00 93.69 100 TYR A N 1
ATOM 762 C CA . TYR A 1 100 ? -13.869 0.689 9.648 1.00 93.69 100 TYR A CA 1
ATOM 763 C C . TYR A 1 100 ? -14.434 1.875 10.438 1.00 93.69 100 TYR A C 1
ATOM 765 O O . TYR A 1 100 ? -13.941 2.997 10.337 1.00 93.69 100 TYR A O 1
ATOM 773 N N . GLU A 1 101 ? -15.455 1.620 11.256 1.00 93.00 101 GLU A N 1
ATOM 774 C CA . GLU A 1 101 ? -16.070 2.619 12.135 1.00 93.00 101 GLU A CA 1
ATOM 775 C C . GLU A 1 101 ? -15.806 2.301 13.610 1.00 93.00 101 GLU A C 1
ATOM 777 O O . GLU A 1 101 ? -15.876 1.143 14.028 1.00 93.00 101 GLU A O 1
ATOM 782 N N . GLY A 1 102 ? -15.549 3.343 14.409 1.00 94.75 102 GLY A N 1
ATOM 783 C CA . GLY A 1 102 ? -15.237 3.204 15.834 1.00 94.75 102 GLY A CA 1
ATOM 784 C C . GLY A 1 102 ? -13.936 2.437 16.077 1.00 94.75 102 GLY A C 1
ATOM 785 O O . GLY A 1 102 ? -13.030 2.472 15.246 1.00 94.75 102 GLY A O 1
ATOM 786 N N . ASP A 1 103 ? -13.850 1.746 17.211 1.00 97.12 103 ASP A N 1
ATOM 787 C CA . ASP A 1 103 ? -12.746 0.829 17.484 1.00 97.12 103 ASP A CA 1
ATOM 788 C C . ASP A 1 103 ? -13.043 -0.546 16.868 1.00 97.12 103 ASP A C 1
ATOM 790 O O . ASP A 1 103 ? -14.143 -1.100 17.005 1.00 97.12 103 ASP A O 1
ATOM 794 N N . VAL A 1 104 ? -12.042 -1.117 16.199 1.00 96.44 104 VAL A N 1
ATOM 795 C CA . VAL A 1 104 ? -12.143 -2.391 15.476 1.00 96.44 104 VAL A CA 1
ATOM 796 C C . VAL A 1 104 ? -11.058 -3.377 15.909 1.00 96.44 104 VAL A C 1
ATOM 798 O O . VAL A 1 104 ? -9.986 -2.992 16.360 1.00 96.44 104 VAL A O 1
ATOM 801 N N . THR A 1 105 ? -11.314 -4.673 15.775 1.00 97.12 105 THR A N 1
ATOM 802 C CA . THR A 1 105 ? -10.355 -5.757 16.044 1.00 97.12 105 THR A CA 1
ATOM 803 C C . THR A 1 105 ? -10.587 -6.913 15.069 1.00 97.12 105 THR A C 1
ATOM 805 O O . THR A 1 105 ? -11.546 -6.882 14.298 1.00 97.12 105 THR A O 1
ATOM 808 N N . SER A 1 106 ? -9.746 -7.945 15.100 1.00 95.62 106 SER A N 1
ATOM 809 C CA . SER A 1 106 ? -9.972 -9.181 14.346 1.00 95.62 106 SER A CA 1
ATOM 810 C C . SER A 1 106 ? -9.753 -10.423 15.202 1.00 95.62 106 SER A C 1
ATOM 812 O O . SER A 1 106 ? -9.200 -10.361 16.304 1.00 95.62 106 SER A O 1
ATOM 814 N N . ASP A 1 107 ? -10.158 -11.572 14.669 1.00 94.81 107 ASP A N 1
ATOM 815 C CA . ASP A 1 107 ? -9.815 -12.890 15.205 1.00 94.81 107 ASP A CA 1
ATOM 816 C C . ASP A 1 107 ? -8.295 -13.151 15.278 1.00 94.81 107 ASP A C 1
ATOM 818 O O . ASP A 1 107 ? -7.870 -13.999 16.062 1.00 94.81 107 ASP A O 1
ATOM 822 N N . LEU A 1 108 ? -7.467 -12.396 14.543 1.00 95.62 108 LEU A N 1
ATOM 823 C CA . LEU A 1 108 ? -6.001 -12.482 14.592 1.00 95.62 108 LEU A CA 1
ATOM 824 C C . LEU A 1 108 ? -5.374 -11.680 15.744 1.00 95.62 108 LEU A C 1
ATOM 826 O O . LEU A 1 108 ? -4.256 -11.986 16.155 1.00 95.62 108 LEU A O 1
ATOM 830 N N . ASN A 1 109 ? -6.073 -10.676 16.286 1.00 95.56 109 ASN A N 1
ATOM 831 C CA . ASN A 1 109 ? -5.558 -9.790 17.341 1.00 95.56 109 ASN A CA 1
ATOM 832 C C . ASN A 1 109 ? -6.577 -9.637 18.489 1.00 95.56 109 ASN A C 1
ATOM 834 O O . ASN A 1 109 ? -6.954 -8.520 18.843 1.00 95.56 109 ASN A O 1
ATOM 838 N N . PRO A 1 110 ? -7.048 -10.736 19.108 1.00 94.62 110 PRO A N 1
ATOM 839 C CA . PRO A 1 110 ? -8.228 -10.708 19.974 1.00 94.62 110 PRO A CA 1
ATOM 840 C C . PRO A 1 110 ? -8.062 -9.864 21.247 1.00 94.62 110 PRO A C 1
ATOM 842 O O . PRO A 1 110 ? -9.068 -9.503 21.861 1.00 94.62 110 PRO A O 1
ATOM 845 N N . THR A 1 111 ? -6.827 -9.563 21.654 1.00 96.31 111 THR A N 1
ATOM 846 C CA . THR A 1 111 ? -6.485 -8.763 22.843 1.00 96.31 111 THR A CA 1
ATOM 847 C C . THR A 1 111 ? -6.258 -7.282 22.543 1.00 96.31 111 THR A C 1
ATOM 849 O O . THR A 1 111 ? -6.079 -6.497 23.473 1.00 96.31 111 THR A O 1
ATOM 852 N N . GLU A 1 112 ? -6.264 -6.894 21.270 1.00 97.19 112 GLU A N 1
ATOM 853 C CA . GLU A 1 112 ? -5.997 -5.530 20.816 1.00 97.19 112 GLU A CA 1
ATOM 854 C C . GLU A 1 112 ? -7.208 -4.954 20.082 1.00 97.19 112 GLU A C 1
ATOM 856 O O . GLU A 1 112 ? -8.109 -5.676 19.647 1.00 97.19 112 GLU A O 1
ATOM 861 N N . MET A 1 113 ? -7.228 -3.635 19.949 1.00 97.19 113 MET A N 1
ATOM 862 C CA . MET A 1 113 ? -8.132 -2.912 19.070 1.00 97.19 113 MET A CA 1
ATOM 863 C C . MET A 1 113 ? -7.390 -1.775 18.367 1.00 97.19 113 MET A C 1
ATOM 865 O O . MET A 1 113 ? -6.323 -1.336 18.803 1.00 97.19 113 MET A O 1
ATOM 869 N N . PHE A 1 114 ? -7.977 -1.310 17.276 1.00 97.62 114 PHE A N 1
ATOM 870 C CA . PHE A 1 114 ? -7.426 -0.313 16.375 1.00 97.62 114 PHE A CA 1
ATOM 871 C C . PHE A 1 114 ? -8.470 0.766 16.111 1.00 97.62 114 PHE A C 1
ATOM 873 O O . PHE A 1 114 ? -9.666 0.479 16.045 1.00 97.62 114 PHE A O 1
ATOM 880 N N . ILE A 1 115 ? -8.012 1.998 15.914 1.00 96.94 115 ILE A N 1
ATOM 881 C CA . ILE A 1 115 ? -8.882 3.143 15.645 1.00 96.94 115 ILE A CA 1
ATOM 882 C C . ILE A 1 115 ? -9.338 3.068 14.183 1.00 96.94 115 ILE A C 1
ATOM 884 O O . ILE A 1 115 ? -8.555 3.334 13.276 1.00 96.94 115 ILE A O 1
ATOM 888 N N . GLY A 1 116 ? -10.604 2.735 13.929 1.00 96.19 116 GLY A N 1
ATOM 889 C CA . GLY A 1 116 ? -11.130 2.503 12.580 1.00 96.19 116 GLY A CA 1
ATOM 890 C C . GLY A 1 116 ? -10.969 3.689 11.626 1.00 96.19 116 GLY A C 1
ATOM 891 O O . GLY A 1 116 ? -10.643 3.500 10.458 1.00 96.19 116 GLY A O 1
ATOM 892 N N . SER A 1 117 ? -11.083 4.923 12.124 1.00 96.44 117 SER A N 1
ATOM 893 C CA . SER A 1 117 ? -10.899 6.135 11.310 1.00 96.44 117 SER A CA 1
ATOM 894 C C . SER A 1 117 ? -9.464 6.342 10.802 1.00 96.44 117 SER A C 1
ATOM 896 O O . SER A 1 117 ? -9.263 7.096 9.845 1.00 96.44 117 SER A O 1
ATOM 898 N N . GLU A 1 118 ? -8.481 5.668 11.408 1.00 97.12 118 GLU A N 1
ATOM 899 C CA . GLU A 1 118 ? -7.085 5.647 10.963 1.00 97.12 118 GLU A CA 1
ATOM 900 C C . GLU A 1 118 ? -6.811 4.556 9.929 1.00 97.12 118 GLU A C 1
ATOM 902 O O . GLU A 1 118 ? -5.696 4.495 9.415 1.00 97.12 118 GLU A O 1
ATOM 907 N N . LEU A 1 119 ? -7.780 3.690 9.633 1.00 97.12 119 LEU A N 1
ATOM 908 C CA . LEU A 1 119 ? -7.585 2.501 8.816 1.00 97.12 119 LEU A CA 1
ATOM 909 C C . LEU A 1 119 ? -8.271 2.613 7.456 1.00 97.12 119 LEU A C 1
ATOM 911 O O . LEU A 1 119 ? -9.237 3.350 7.260 1.00 97.12 119 LEU A O 1
ATOM 915 N N . GLU A 1 120 ? -7.779 1.822 6.513 1.00 94.81 120 GLU A N 1
ATOM 916 C CA . GLU A 1 120 ? -8.434 1.577 5.235 1.00 94.81 120 GLU A CA 1
ATOM 917 C C . GLU A 1 120 ? -8.267 0.124 4.806 1.00 94.81 120 GLU A C 1
ATOM 919 O O . GLU A 1 120 ? -7.375 -0.596 5.267 1.00 94.81 120 GLU A O 1
ATOM 924 N N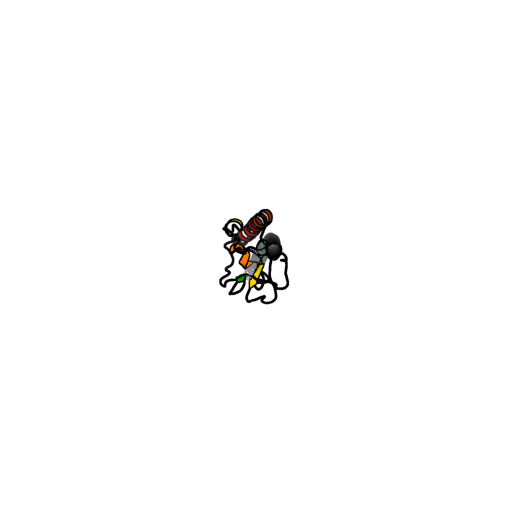 . PHE A 1 121 ? -9.112 -0.299 3.874 1.00 92.75 121 PHE A N 1
ATOM 925 C CA . PHE A 1 121 ? -8.807 -1.422 3.007 1.00 92.75 121 PHE A CA 1
ATOM 926 C C . PHE A 1 121 ? -8.535 -0.899 1.600 1.00 92.75 121 PHE A C 1
ATOM 928 O O . PHE A 1 121 ? -9.204 0.014 1.120 1.00 92.75 121 PHE A O 1
ATOM 935 N N . ASN A 1 122 ? -7.533 -1.470 0.933 1.00 92.62 122 ASN A N 1
ATOM 936 C CA . ASN A 1 122 ? -7.254 -1.129 -0.450 1.00 92.62 122 ASN A CA 1
ATOM 937 C C . ASN A 1 122 ? -6.746 -2.347 -1.217 1.00 92.62 122 ASN A C 1
ATOM 939 O O . ASN A 1 122 ? -5.637 -2.845 -0.998 1.00 92.62 122 ASN A O 1
ATOM 943 N N . ALA A 1 123 ? -7.571 -2.832 -2.141 1.00 89.06 123 ALA A N 1
ATOM 944 C CA . ALA A 1 123 ? -7.280 -4.050 -2.887 1.00 89.06 123 ALA A CA 1
ATOM 945 C C . ALA A 1 123 ? -6.003 -3.941 -3.742 1.00 89.06 123 ALA A C 1
ATOM 947 O O . ALA A 1 123 ? -5.293 -4.935 -3.899 1.00 89.06 123 ALA A O 1
ATOM 948 N N . MET A 1 124 ? -5.673 -2.744 -4.245 1.00 90.75 124 MET A N 1
ATOM 949 C CA . MET A 1 124 ? -4.513 -2.525 -5.119 1.00 90.75 124 MET A CA 1
ATOM 950 C C . MET A 1 124 ? -3.181 -2.498 -4.367 1.00 90.75 124 MET A C 1
ATOM 952 O O . MET A 1 124 ? -2.132 -2.731 -4.966 1.00 90.75 124 MET A O 1
ATOM 956 N N . THR A 1 125 ? -3.193 -2.259 -3.054 1.00 91.94 125 THR A N 1
ATOM 957 C CA . THR A 1 125 ? -1.966 -2.210 -2.241 1.00 91.94 125 THR A CA 1
ATOM 958 C C . THR A 1 125 ? -1.675 -3.521 -1.518 1.00 91.94 125 THR A C 1
ATOM 960 O O . THR A 1 125 ? -0.574 -3.722 -1.010 1.00 91.94 125 THR A O 1
ATOM 963 N N . LYS A 1 126 ? -2.628 -4.457 -1.535 1.00 90.25 126 LYS A N 1
ATOM 964 C CA . LYS A 1 126 ? -2.584 -5.756 -0.852 1.00 90.25 126 LYS A CA 1
ATOM 965 C C . LYS A 1 126 ? -1.349 -6.606 -1.164 1.00 90.25 126 LYS A C 1
ATOM 967 O O . LYS A 1 126 ? -0.859 -7.327 -0.295 1.00 90.25 126 LYS A O 1
ATOM 972 N N . TYR A 1 127 ? -0.839 -6.529 -2.394 1.00 89.81 127 TYR A N 1
ATOM 973 C CA . TYR A 1 127 ? 0.395 -7.213 -2.796 1.00 89.81 127 TYR A CA 1
ATOM 974 C C . TYR A 1 127 ? 1.611 -6.762 -1.971 1.00 89.81 127 TYR A C 1
ATOM 976 O O . TYR A 1 127 ? 2.477 -7.576 -1.669 1.00 8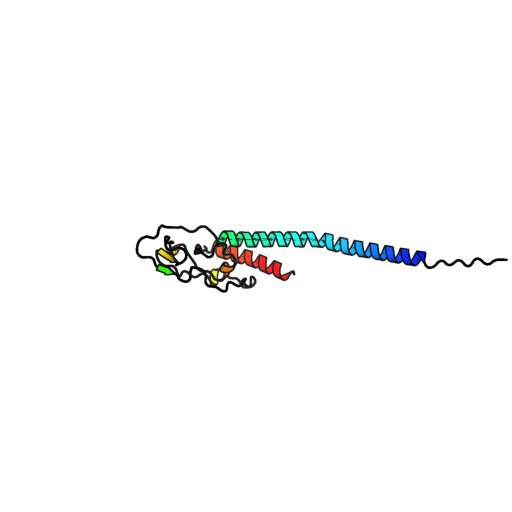9.81 127 TYR A O 1
ATOM 984 N N . PHE A 1 128 ? 1.630 -5.502 -1.533 1.00 92.88 128 PHE A N 1
ATOM 985 C CA . PHE A 1 128 ? 2.738 -4.896 -0.796 1.00 92.88 128 PHE A CA 1
ATOM 986 C C . PHE A 1 128 ? 2.646 -5.080 0.726 1.00 92.88 128 PHE A C 1
ATOM 988 O O . PHE A 1 128 ? 3.441 -4.494 1.453 1.00 92.88 128 PHE A O 1
ATOM 995 N N . TYR A 1 129 ? 1.684 -5.851 1.245 1.00 92.94 129 TYR A N 1
ATOM 996 C CA . TYR A 1 129 ? 1.516 -6.025 2.692 1.00 92.94 129 TYR A CA 1
ATOM 997 C C . TYR A 1 129 ? 2.610 -6.936 3.258 1.00 92.94 129 TYR A C 1
ATOM 999 O O . TYR A 1 129 ? 2.656 -8.123 2.929 1.00 92.94 129 TYR A O 1
ATOM 1007 N N . SER A 1 130 ? 3.436 -6.392 4.152 1.00 93.81 130 SER A N 1
ATOM 1008 C CA . SER A 1 130 ? 4.503 -7.128 4.844 1.00 93.81 130 SER A CA 1
ATOM 1009 C C . SER A 1 130 ? 3.948 -8.015 5.955 1.00 93.81 130 SER A C 1
ATOM 1011 O O . SER A 1 130 ? 4.350 -9.163 6.103 1.00 93.81 130 SER A O 1
ATOM 1013 N N . ASP A 1 131 ? 2.988 -7.479 6.708 1.00 93.56 131 ASP A N 1
ATOM 1014 C CA . ASP A 1 131 ? 2.251 -8.192 7.745 1.00 93.56 131 ASP A CA 1
ATOM 1015 C C . ASP A 1 131 ? 0.762 -8.192 7.391 1.00 93.56 131 ASP A C 1
ATOM 1017 O O . ASP A 1 131 ? 0.163 -7.133 7.186 1.00 93.56 131 ASP A O 1
ATOM 1021 N N . ARG A 1 132 ? 0.179 -9.386 7.270 1.00 92.00 132 ARG A N 1
ATOM 1022 C CA . ARG A 1 132 ? -1.237 -9.602 6.927 1.00 92.00 132 ARG A CA 1
ATOM 1023 C C . ARG A 1 132 ? -2.104 -9.873 8.157 1.00 92.00 132 ARG A C 1
ATOM 1025 O O . ARG A 1 132 ? -3.305 -10.083 8.013 1.00 92.00 132 ARG A O 1
ATOM 1032 N N . THR A 1 133 ? -1.498 -9.883 9.343 1.00 93.38 133 THR A N 1
ATOM 1033 C CA . THR A 1 133 ? -2.179 -10.031 10.633 1.00 93.38 133 THR A CA 1
ATOM 1034 C C . THR A 1 133 ? -2.627 -8.700 11.221 1.00 93.38 133 THR A C 1
ATOM 1036 O O . THR A 1 133 ? -3.314 -8.697 12.235 1.00 93.38 133 THR A O 1
ATOM 1039 N N . LEU A 1 134 ? -2.299 -7.584 10.566 1.00 95.44 134 LEU A N 1
ATOM 1040 C CA . LEU A 1 134 ? -2.657 -6.231 10.981 1.00 95.44 134 LEU A CA 1
ATOM 1041 C C . LEU A 1 134 ? -3.426 -5.500 9.872 1.00 95.44 134 LEU A C 1
ATOM 1043 O O . LEU A 1 134 ? -3.163 -5.750 8.686 1.00 95.44 134 LEU A O 1
ATOM 1047 N N . PRO A 1 135 ? -4.334 -4.573 10.232 1.00 95.62 135 PRO A N 1
ATOM 1048 C CA . PRO A 1 135 ? -4.959 -3.695 9.255 1.00 95.62 135 PRO A CA 1
ATOM 1049 C C . PRO A 1 135 ? -3.933 -2.701 8.694 1.00 95.62 135 PRO A C 1
ATOM 1051 O O . PRO A 1 135 ? -2.777 -2.650 9.130 1.00 95.62 135 PRO A O 1
ATOM 1054 N N . LYS A 1 136 ? -4.340 -1.906 7.701 1.00 96.38 136 LYS A N 1
ATOM 1055 C CA . LYS A 1 136 ? -3.481 -0.872 7.115 1.00 96.38 136 LYS A CA 1
ATOM 1056 C C . LYS A 1 136 ? -3.974 0.514 7.439 1.00 96.38 136 LYS A C 1
ATOM 1058 O O . LYS A 1 136 ? -5.175 0.771 7.467 1.00 96.38 136 LYS A O 1
ATOM 1063 N N . LYS A 1 137 ? -3.002 1.393 7.674 1.00 97.62 137 LYS A N 1
ATOM 1064 C CA . LYS A 1 137 ? -3.243 2.809 7.874 1.00 97.62 137 LYS A CA 1
ATOM 1065 C C . LYS A 1 137 ? -3.873 3.396 6.618 1.00 97.62 137 LYS A C 1
ATOM 1067 O O . LYS A 1 137 ? -3.445 3.100 5.504 1.00 97.62 137 LYS A O 1
ATOM 1072 N N . ARG A 1 138 ? -4.852 4.264 6.826 1.00 97.25 138 ARG A N 1
ATOM 1073 C CA . ARG A 1 138 ? -5.478 5.066 5.794 1.00 97.25 138 ARG A CA 1
ATOM 1074 C C . ARG A 1 138 ? -4.434 5.924 5.096 1.00 97.25 138 ARG A C 1
ATOM 1076 O O . ARG A 1 138 ? -3.774 6.753 5.724 1.00 97.25 138 ARG A O 1
ATOM 1083 N N . LEU A 1 139 ? -4.339 5.746 3.789 1.00 97.94 139 LEU A N 1
ATOM 1084 C CA . LEU A 1 139 ? -3.471 6.510 2.923 1.00 97.94 139 LEU A CA 1
ATOM 1085 C C . LEU A 1 139 ? -4.064 7.898 2.691 1.00 97.94 139 LEU A C 1
ATOM 1087 O O . LEU A 1 139 ? -5.251 8.081 2.394 1.00 97.94 139 LEU A O 1
ATOM 1091 N N . SER A 1 140 ? -3.204 8.900 2.792 1.00 97.50 140 SER A N 1
ATOM 1092 C CA . SER A 1 140 ? -3.502 10.253 2.347 1.00 97.50 140 SER A CA 1
ATOM 1093 C C . SER A 1 140 ? -3.551 10.332 0.820 1.00 97.50 140 SER A C 1
ATOM 1095 O O . SER A 1 140 ? -2.969 9.519 0.100 1.00 97.50 140 SER A O 1
ATOM 1097 N N . ASN A 1 141 ? -4.187 11.384 0.298 1.00 96.88 141 ASN A N 1
ATOM 1098 C CA . ASN A 1 141 ? -4.211 11.640 -1.144 1.00 96.88 141 ASN A CA 1
ATOM 1099 C C . ASN A 1 141 ? -2.805 11.742 -1.753 1.00 96.88 141 ASN A C 1
ATOM 1101 O O . ASN A 1 141 ? -2.588 11.249 -2.857 1.00 96.88 141 ASN A O 1
ATOM 1105 N N . SER A 1 142 ? -1.852 12.357 -1.048 1.00 97.62 142 SER A N 1
ATOM 1106 C CA . SER A 1 142 ? -0.460 12.452 -1.500 1.00 97.62 142 SER A CA 1
ATOM 1107 C C . SER A 1 142 ? 0.215 11.087 -1.586 1.00 97.62 142 SER A C 1
ATOM 1109 O O . SER A 1 142 ? 0.870 10.806 -2.584 1.00 97.62 142 SER A O 1
ATOM 1111 N N . GLU A 1 143 ? 0.011 10.224 -0.590 1.00 98.12 143 GLU A N 1
ATOM 1112 C CA . GLU A 1 143 ? 0.591 8.876 -0.571 1.00 98.12 143 GLU A CA 1
ATOM 1113 C C . GLU A 1 143 ? 0.002 8.001 -1.676 1.00 98.12 143 GLU A C 1
ATOM 1115 O O . GLU A 1 143 ? 0.736 7.298 -2.364 1.00 98.12 143 GLU A O 1
ATOM 1120 N N . MET A 1 144 ? -1.309 8.089 -1.915 1.00 97.38 144 MET A N 1
ATOM 1121 C CA . MET A 1 144 ? -1.945 7.360 -3.016 1.00 97.38 144 MET A CA 1
ATOM 1122 C C . MET A 1 144 ? -1.423 7.818 -4.386 1.00 97.38 144 MET A C 1
ATOM 1124 O O . MET A 1 144 ? -1.176 6.988 -5.260 1.00 97.38 144 MET A O 1
ATOM 1128 N N . ILE A 1 145 ? -1.217 9.127 -4.579 1.00 96.12 145 ILE A N 1
ATOM 1129 C CA . ILE A 1 145 ? -0.613 9.668 -5.808 1.00 96.12 145 ILE A CA 1
ATOM 1130 C C . ILE A 1 145 ? 0.831 9.176 -5.962 1.00 96.12 145 ILE A C 1
ATOM 1132 O O . ILE A 1 145 ? 1.228 8.788 -7.062 1.00 96.12 145 ILE A O 1
ATOM 1136 N N . GLU A 1 146 ? 1.606 9.162 -4.877 1.00 97.06 146 GLU A N 1
ATOM 1137 C CA . GLU A 1 146 ? 2.979 8.659 -4.887 1.00 97.06 146 GLU A CA 1
ATOM 1138 C C . GLU A 1 146 ? 3.020 7.174 -5.266 1.00 97.06 146 GLU A C 1
ATOM 1140 O O . GLU A 1 146 ? 3.756 6.798 -6.178 1.00 97.06 146 GLU A O 1
ATOM 1145 N N . ILE A 1 147 ? 2.171 6.337 -4.661 1.00 95.94 147 ILE A N 1
ATOM 1146 C CA . ILE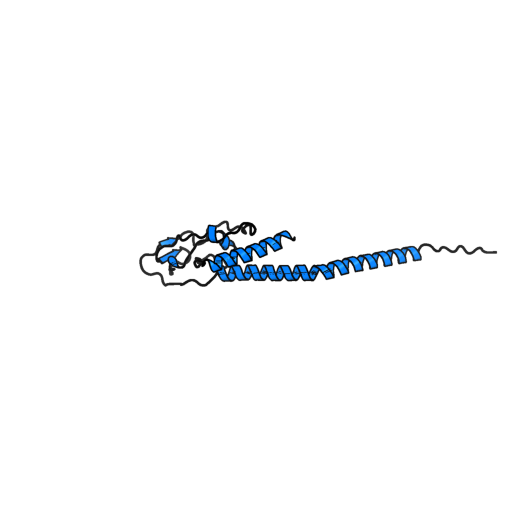 A 1 147 ? 2.086 4.909 -4.994 1.00 95.94 147 ILE A CA 1
ATOM 1147 C C . ILE A 1 147 ? 1.690 4.702 -6.462 1.00 95.94 147 ILE A C 1
ATOM 1149 O O . ILE A 1 147 ? 2.305 3.878 -7.142 1.00 95.94 147 ILE A O 1
ATOM 1153 N N . ASN A 1 148 ? 0.722 5.457 -6.989 1.00 94.62 148 ASN A N 1
ATOM 1154 C CA . ASN A 1 148 ? 0.356 5.392 -8.410 1.00 94.62 148 ASN A CA 1
ATOM 1155 C C . ASN A 1 148 ? 1.554 5.731 -9.322 1.00 94.62 148 ASN A C 1
ATOM 1157 O O . ASN A 1 148 ? 1.791 5.064 -10.328 1.00 94.62 148 ASN A O 1
ATOM 1161 N N . GLY A 1 149 ? 2.360 6.733 -8.957 1.00 93.56 149 GLY A N 1
ATOM 1162 C CA . GLY A 1 149 ? 3.583 7.072 -9.690 1.00 93.56 149 GLY A CA 1
ATOM 1163 C C . GLY A 1 149 ? 4.632 5.956 -9.645 1.00 93.56 149 GLY A C 1
ATOM 1164 O O . GLY A 1 149 ? 5.190 5.578 -10.676 1.00 93.56 149 GLY A O 1
ATOM 1165 N N . LEU A 1 150 ? 4.877 5.390 -8.460 1.00 94.12 150 LEU A N 1
ATOM 1166 C CA . LEU A 1 150 ? 5.855 4.319 -8.251 1.00 94.12 150 LEU A CA 1
ATOM 1167 C C . LEU A 1 150 ? 5.451 3.022 -8.962 1.00 94.12 150 LEU A C 1
ATOM 1169 O O . LEU A 1 150 ? 6.285 2.378 -9.597 1.00 94.12 150 LEU A O 1
ATOM 1173 N N . THR A 1 151 ? 4.171 2.659 -8.919 1.00 90.50 151 THR A N 1
ATOM 1174 C CA . THR A 1 151 ? 3.641 1.495 -9.647 1.00 90.50 151 THR A CA 1
ATOM 1175 C C . THR A 1 151 ? 3.722 1.691 -11.161 1.00 90.50 151 THR A C 1
ATOM 1177 O O . THR A 1 151 ? 4.119 0.766 -11.867 1.00 90.50 151 THR A O 1
ATOM 1180 N N . GLY A 1 152 ? 3.509 2.910 -11.668 1.00 87.31 152 GLY A N 1
ATOM 1181 C CA . GLY A 1 152 ? 3.767 3.246 -13.071 1.00 87.31 152 GLY A CA 1
ATOM 1182 C C . GLY A 1 152 ? 5.223 3.008 -13.510 1.00 87.31 152 GLY A C 1
ATOM 1183 O O . GLY A 1 152 ? 5.463 2.562 -14.637 1.00 87.31 152 GLY A O 1
ATOM 1184 N N . LEU A 1 153 ? 6.206 3.235 -12.627 1.00 86.31 153 LEU A N 1
ATOM 1185 C CA . LEU A 1 153 ? 7.615 2.908 -12.899 1.00 86.31 153 LEU A CA 1
ATOM 1186 C C . LEU A 1 153 ? 7.845 1.394 -12.969 1.00 86.31 153 LEU A C 1
ATOM 1188 O O . LEU A 1 153 ? 8.502 0.924 -13.900 1.00 86.31 153 LEU A O 1
ATOM 1192 N N . LEU A 1 154 ? 7.257 0.628 -12.042 1.00 86.38 154 LEU A N 1
ATOM 1193 C CA . LEU A 1 154 ? 7.314 -0.839 -12.060 1.00 86.38 154 LEU A CA 1
ATOM 1194 C C . LEU A 1 154 ? 6.725 -1.398 -13.365 1.00 86.38 154 LEU A C 1
ATOM 1196 O O . LEU A 1 154 ? 7.343 -2.243 -14.017 1.00 86.38 154 LEU A O 1
ATOM 1200 N N . ALA A 1 155 ? 5.584 -0.859 -13.805 1.00 85.31 155 ALA A N 1
ATOM 1201 C CA . ALA A 1 155 ? 4.955 -1.215 -15.075 1.00 85.31 155 ALA A CA 1
ATOM 1202 C C . ALA A 1 155 ? 5.865 -0.926 -16.279 1.00 85.31 155 ALA A C 1
ATOM 1204 O O . ALA A 1 155 ? 6.035 -1.762 -17.167 1.00 85.31 155 ALA A O 1
ATOM 1205 N N . ALA A 1 156 ? 6.486 0.257 -16.316 1.00 82.38 156 ALA A N 1
ATOM 1206 C CA . ALA A 1 156 ? 7.384 0.643 -17.400 1.00 82.38 156 ALA A CA 1
ATOM 1207 C C . ALA A 1 156 ? 8.617 -0.261 -17.507 1.00 82.38 156 ALA A C 1
ATOM 1209 O O . ALA A 1 156 ? 9.076 -0.531 -18.619 1.00 82.38 156 ALA A O 1
ATOM 1210 N N . MET A 1 157 ? 9.125 -0.744 -16.375 1.00 78.50 157 MET A N 1
ATOM 1211 C CA . MET A 1 157 ? 10.280 -1.637 -16.325 1.00 78.50 157 MET A CA 1
ATOM 1212 C C . MET A 1 157 ? 9.909 -3.073 -16.708 1.00 78.50 157 MET A C 1
ATOM 1214 O O . MET A 1 157 ? 10.659 -3.702 -17.450 1.00 78.50 157 MET A O 1
ATOM 1218 N N . SER A 1 158 ? 8.724 -3.553 -16.312 1.00 72.38 158 SER A N 1
ATOM 1219 C CA . SER A 1 158 ? 8.227 -4.884 -16.690 1.00 72.38 158 SER A CA 1
ATOM 1220 C C . SER A 1 158 ? 7.987 -5.056 -18.196 1.00 72.38 158 SER A C 1
ATOM 1222 O O . SER A 1 158 ? 7.984 -6.184 -18.663 1.00 72.38 158 SER A O 1
ATOM 1224 N N . ARG A 1 159 ? 7.768 -3.975 -18.962 1.00 66.94 159 ARG A N 1
ATOM 1225 C CA . ARG A 1 159 ? 7.512 -4.032 -20.420 1.00 66.94 159 ARG A CA 1
ATOM 1226 C C . ARG A 1 159 ? 8.771 -4.140 -21.285 1.00 66.94 159 ARG A C 1
ATOM 1228 O O . ARG A 1 159 ? 8.658 -4.282 -22.499 1.00 66.94 159 ARG A O 1
ATOM 1235 N N . ARG A 1 160 ? 9.959 -3.953 -20.705 1.00 57.56 160 ARG A N 1
ATOM 1236 C CA . ARG A 1 160 ? 11.235 -3.929 -21.446 1.00 57.56 160 ARG A CA 1
ATOM 1237 C C . ARG A 1 160 ? 11.974 -5.273 -21.443 1.00 57.56 160 ARG A C 1
ATOM 1239 O O . ARG A 1 160 ? 13.054 -5.343 -22.026 1.00 57.56 160 ARG A O 1
ATOM 1246 N N . TYR A 1 161 ? 11.380 -6.297 -20.838 1.00 44.50 161 TYR A N 1
ATOM 1247 C CA . TYR A 1 161 ? 11.828 -7.690 -20.822 1.00 44.50 161 TYR A CA 1
ATOM 1248 C C . TYR A 1 161 ? 10.690 -8.589 -21.303 1.00 44.50 161 TYR A C 1
ATOM 1250 O O . TYR A 1 161 ? 11.007 -9.656 -21.868 1.00 44.50 161 TYR A O 1
#

Secondary structure (DSSP, 8-state):
--------SSHHHHHHHHHHHHHHHHHHHHHHHHHHHHHHHHHHHHHHHHHHHHHHHT-----EE--SS-EEESS-S--S--PPP-TTS--GGGGEE----SEEEETTSTTEEEEGGGEEEETTTGGG-S-SSS-EEPPPHHHHHHHHHHHHHHHHHHTT-

Foldseek 3Di:
DDDDDDDDDDPVVVVVVVVVVVVVVVVVVVVCVVCVVVLVVLVVLLVVLLVVLLCQFPPDFDKAFDDDDAAEDPPAQDDPDQDQDLLVDDQQVVFKALPFAAWYYYPLGVGIIGGSNQFTDTSNSNVSHPDRRDTTGDDDPVSSVSNNVSSNSNNVSVVVD

Sequence (161 aa):
MAGRTVEPTRTIGHLVRLLGLVAFLLTVAGAVFWTLPGIEKMNLEAGRAERKVVEIVNQPITHLPRSGPVSVFAPGWFHPGATTPDFNNVDVRSTQELTYEGDVTSDLNPTEMFIGSELEFNAMTKYFYSDRTLPKKRLSNSEMIEINGLTGLLAAMSRRY

Radius of gyration: 29.92 Å; chains: 1; bounding box: 82×45×87 Å

pLDDT: mean 86.89, std 12.75, range [41.09, 98.12]